Protein AF-A0A520A043-F1 (afdb_monomer)

pLDDT: mean 90.9, std 10.28, range [41.47, 97.94]

Sequence (137 aa):
MGVLSSCLTLLQPVHSFSVKAAGPAPNYADSVAWAALPSHRSAARQRPPGLPAPVPDTVADVFYVHPTTYFWRLGYWNAPLRLRRLQRYTARTSIRNQASLFYDVGRLYAPRYRQATLYTFFATQDPNSQPALDLAY

Solvent-accessible surface area (backbone atoms only — not comparable to full-atom values): 7984 Å² total; per-residue (Å²): 133,86,77,86,51,86,66,60,62,60,25,42,40,77,45,71,68,52,72,77,67,22,51,76,80,71,55,79,90,41,73,87,27,36,62,28,39,73,96,49,94,39,44,27,74,55,72,74,86,92,63,76,83,74,60,78,87,46,97,39,78,36,81,48,82,67,76,80,77,45,48,54,26,93,34,45,34,32,46,40,72,84,41,62,71,54,58,52,46,40,34,68,42,46,32,28,75,53,50,22,75,40,48,63,59,19,45,35,36,21,69,50,72,49,36,31,27,56,35,40,83,73,37,77,84,44,86,49,24,61,62,24,44,68,72,30,110

Radius of gyration: 17.1 Å; Cα contacts (8 Å, |Δi|>4): 230; chains: 1; bounding box: 47×23×48 Å

Foldseek 3Di:
DDCPPDCLLQQAAPDFADPVQQPDWDDPVDPLQWQDALVDDHLLCDDDPPDDDQDPDAPAADEDEFDAPARHRPGHQKDRLPPVVSSVRSRNPRNNPPVNVCSSVHRYTYGSFIHGGPSLVVPVVDPRSVVSVVSGD

Structure (mmCIF, N/CA/C/O backbone):
data_AF-A0A520A043-F1
#
_entry.id   AF-A0A520A043-F1
#
loop_
_atom_site.group_PDB
_atom_site.id
_atom_site.type_symbol
_atom_site.label_atom_id
_atom_site.label_alt_id
_atom_site.label_comp_id
_atom_site.label_asym_id
_atom_site.label_entity_id
_atom_site.label_seq_id
_atom_site.pdbx_PDB_ins_code
_atom_site.Cartn_x
_atom_site.Cartn_y
_atom_site.Cartn_z
_atom_site.occupancy
_atom_site.B_iso_or_equiv
_atom_site.auth_seq_id
_atom_site.auth_comp_id
_atom_site.auth_asym_id
_atom_site.auth_atom_id
_atom_site.pdbx_PDB_model_num
ATOM 1 N N . MET A 1 1 ? 31.111 10.238 -12.889 1.00 41.47 1 MET A N 1
ATOM 2 C CA . MET A 1 1 ? 29.871 10.206 -12.086 1.00 41.47 1 MET A CA 1
ATOM 3 C C . MET A 1 1 ? 29.931 8.992 -11.179 1.00 41.47 1 MET A C 1
ATOM 5 O O . MET A 1 1 ? 30.027 7.881 -11.682 1.00 41.47 1 MET A O 1
ATOM 9 N N . GLY A 1 2 ? 30.042 9.220 -9.869 1.00 45.09 2 GLY A N 1
ATOM 10 C CA . GLY A 1 2 ? 30.378 8.188 -8.887 1.00 45.09 2 GLY A CA 1
ATOM 11 C C . GLY A 1 2 ? 29.225 7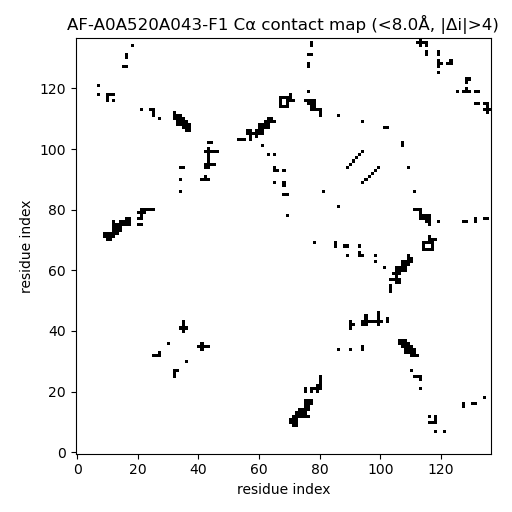.222 -8.652 1.00 45.09 2 GLY A C 1
ATOM 12 O O . GLY A 1 2 ? 28.141 7.627 -8.241 1.00 45.09 2 GLY A O 1
ATOM 13 N N . VAL A 1 3 ? 29.471 5.942 -8.911 1.00 51.81 3 VAL A N 1
ATOM 14 C CA . VAL A 1 3 ? 28.508 4.874 -8.670 1.00 51.81 3 VAL A CA 1
ATOM 15 C C . VAL A 1 3 ? 28.517 4.551 -7.175 1.00 51.81 3 VAL A C 1
ATOM 17 O O . VAL A 1 3 ? 29.341 3.773 -6.698 1.00 51.81 3 VAL A O 1
ATOM 20 N N . LEU A 1 4 ? 27.591 5.129 -6.411 1.00 50.19 4 LEU A N 1
ATOM 21 C CA . LEU A 1 4 ? 27.228 4.618 -5.084 1.00 50.19 4 LEU A CA 1
ATOM 22 C C . LEU A 1 4 ? 26.396 3.330 -5.279 1.00 50.19 4 LEU A C 1
ATOM 24 O O . LEU A 1 4 ? 25.196 3.296 -5.034 1.00 50.19 4 LEU A O 1
ATOM 28 N N . SER A 1 5 ? 27.023 2.284 -5.831 1.00 63.69 5 SER A N 1
ATOM 29 C CA . SER A 1 5 ? 26.325 1.141 -6.456 1.00 63.69 5 SER A CA 1
ATOM 30 C C . SER A 1 5 ? 26.021 -0.037 -5.533 1.00 63.69 5 SER A C 1
ATOM 32 O O . SER A 1 5 ? 25.211 -0.898 -5.873 1.00 63.69 5 SER A O 1
ATOM 34 N N . SER A 1 6 ? 26.709 -0.154 -4.398 1.00 68.44 6 SER A N 1
ATOM 35 C CA . SER A 1 6 ? 26.936 -1.500 -3.852 1.00 68.44 6 SER A CA 1
ATOM 36 C C . SER A 1 6 ? 25.670 -2.179 -3.303 1.00 68.44 6 SER A C 1
ATOM 38 O O . SER A 1 6 ? 25.477 -3.372 -3.515 1.00 68.44 6 SER A O 1
ATOM 40 N N . CYS A 1 7 ? 24.750 -1.426 -2.683 1.00 79.00 7 CYS A N 1
ATOM 41 C CA . CYS A 1 7 ? 23.535 -2.006 -2.087 1.00 79.00 7 CYS A CA 1
ATOM 42 C C . CYS A 1 7 ? 22.234 -1.680 -2.837 1.00 79.00 7 CYS A C 1
ATOM 44 O O . CYS A 1 7 ? 21.274 -2.439 -2.729 1.00 79.00 7 CYS A O 1
ATOM 46 N N . LEU A 1 8 ? 22.169 -0.588 -3.610 1.00 84.38 8 LEU A N 1
ATOM 47 C CA . LEU A 1 8 ? 20.940 -0.202 -4.325 1.00 84.38 8 LEU A CA 1
ATOM 48 C C . LEU A 1 8 ? 20.567 -1.209 -5.421 1.00 84.38 8 LEU A C 1
ATOM 50 O O . LEU A 1 8 ? 19.389 -1.476 -5.647 1.00 84.38 8 LEU A O 1
ATOM 54 N N . THR A 1 9 ? 21.565 -1.835 -6.043 1.00 84.56 9 THR A N 1
ATOM 55 C CA . THR A 1 9 ? 21.381 -2.906 -7.036 1.00 84.56 9 THR A CA 1
ATOM 56 C C . THR A 1 9 ? 20.710 -4.158 -6.456 1.00 84.56 9 THR A C 1
ATOM 58 O O . THR A 1 9 ? 20.113 -4.937 -7.199 1.00 84.56 9 THR A O 1
ATOM 61 N N . LEU A 1 10 ? 20.722 -4.342 -5.128 1.00 89.62 10 LEU A N 1
ATOM 62 C CA . LEU A 1 10 ? 19.973 -5.414 -4.463 1.00 89.62 10 LEU A CA 1
ATOM 63 C C . LEU A 1 10 ? 18.460 -5.179 -4.494 1.00 89.62 10 LEU A C 1
ATOM 65 O O . LEU A 1 10 ? 17.700 -6.124 -4.295 1.00 89.62 10 LEU A O 1
ATOM 69 N N . LEU A 1 11 ? 18.021 -3.942 -4.734 1.00 92.06 11 LEU A N 1
ATOM 70 C CA . LEU A 1 11 ? 16.609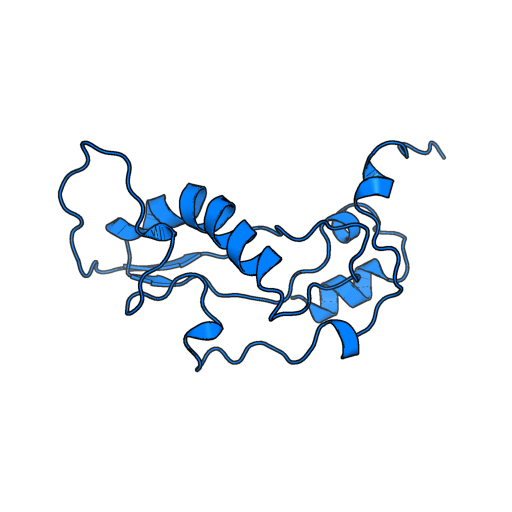 -3.578 -4.851 1.00 92.06 11 LEU A CA 1
ATOM 71 C C . LEU A 1 11 ? 16.143 -3.518 -6.311 1.00 92.06 11 LEU A C 1
ATOM 73 O O . LEU A 1 11 ? 14.935 -3.536 -6.560 1.00 92.06 11 LEU A O 1
ATOM 77 N N . GLN A 1 12 ? 17.081 -3.452 -7.262 1.00 94.31 12 GLN A N 1
ATOM 78 C CA . GLN A 1 12 ? 16.775 -3.354 -8.684 1.00 94.31 12 GLN A CA 1
ATOM 79 C C . GLN A 1 12 ? 16.029 -4.613 -9.158 1.00 94.31 12 GLN A C 1
ATOM 81 O O . GLN A 1 12 ? 16.560 -5.722 -9.032 1.00 94.31 12 GLN A O 1
ATOM 86 N N . PRO A 1 13 ? 14.809 -4.474 -9.700 1.00 94.81 13 PRO A N 1
ATOM 87 C CA . PRO A 1 13 ? 14.069 -5.601 -10.247 1.00 94.81 13 PRO A CA 1
ATOM 88 C C . PRO A 1 13 ? 14.783 -6.154 -11.488 1.00 94.81 13 PRO A C 1
ATOM 90 O O . PRO A 1 13 ? 15.273 -5.401 -12.325 1.00 94.81 13 PRO A O 1
ATOM 93 N N . VAL A 1 14 ? 14.835 -7.480 -11.620 1.00 94.06 14 VAL A N 1
ATOM 94 C CA . VAL A 1 14 ? 15.500 -8.158 -12.753 1.00 94.06 14 VAL A CA 1
ATOM 95 C C . VAL A 1 14 ? 14.669 -8.162 -14.038 1.00 94.06 14 VAL A C 1
ATOM 97 O O . VAL A 1 14 ? 15.189 -8.466 -15.108 1.00 94.06 14 VAL A O 1
ATOM 100 N N . HIS A 1 15 ? 13.376 -7.856 -13.942 1.00 94.19 15 HIS A N 1
ATOM 101 C CA . HIS A 1 15 ? 12.465 -7.792 -15.081 1.00 94.19 15 HIS A CA 1
ATOM 102 C C . HIS A 1 15 ? 12.241 -6.345 -15.525 1.00 94.19 15 HIS A C 1
ATOM 104 O O . HIS A 1 15 ? 12.227 -5.439 -14.694 1.00 94.19 15 HIS A O 1
ATOM 110 N N . SER A 1 16 ? 11.993 -6.129 -16.818 1.00 92.88 16 SER A N 1
ATOM 111 C CA . SER A 1 16 ? 11.547 -4.835 -17.355 1.00 92.88 16 SER A CA 1
ATOM 112 C C . SER A 1 16 ? 10.144 -4.463 -16.864 1.00 92.88 16 SER A C 1
ATOM 114 O O . SER A 1 16 ? 9.385 -5.316 -16.384 1.00 92.88 16 SER A O 1
ATOM 116 N N . PHE A 1 17 ? 9.784 -3.182 -16.975 1.00 96.69 17 PHE A N 1
ATOM 117 C CA . PHE A 1 17 ? 8.438 -2.714 -16.652 1.00 96.69 17 PHE A CA 1
ATOM 118 C C . PHE A 1 17 ? 7.369 -3.459 -17.471 1.00 96.69 17 PHE A C 1
ATOM 120 O O . PHE A 1 17 ? 7.548 -3.745 -18.655 1.00 96.69 17 PHE A O 1
ATOM 127 N N . SER A 1 18 ? 6.249 -3.801 -16.827 1.00 95.88 18 SER A N 1
ATOM 128 C CA . SER A 1 18 ? 5.144 -4.519 -17.465 1.00 95.88 18 SER A CA 1
ATOM 129 C C . SER A 1 18 ? 3.823 -4.265 -16.746 1.00 95.88 18 SER A C 1
ATOM 131 O O . SER A 1 18 ? 3.605 -4.733 -15.626 1.00 95.88 18 SER A O 1
ATOM 133 N N . VAL A 1 19 ? 2.896 -3.595 -17.436 1.00 95.50 19 VAL A N 1
ATOM 134 C CA . VAL A 1 19 ? 1.523 -3.369 -16.951 1.00 95.50 19 VAL A CA 1
ATOM 135 C C . VAL A 1 19 ? 0.807 -4.697 -16.694 1.00 95.50 19 VAL A C 1
ATOM 137 O O . VAL A 1 19 ? 0.140 -4.872 -15.674 1.00 95.50 19 VAL A O 1
ATOM 140 N N . LYS A 1 20 ? 0.996 -5.678 -17.588 1.00 94.56 20 LYS A N 1
ATOM 141 C CA . LYS A 1 20 ? 0.389 -7.010 -17.470 1.00 94.56 20 LYS A CA 1
ATOM 142 C C . LYS A 1 20 ? 0.841 -7.734 -16.197 1.00 94.56 20 LYS A C 1
ATOM 144 O O . LYS A 1 20 ? 0.024 -8.393 -15.560 1.00 94.56 20 LYS A O 1
ATOM 149 N N . ALA A 1 21 ? 2.115 -7.605 -15.817 1.00 92.62 21 ALA A N 1
ATOM 150 C CA . ALA A 1 21 ? 2.660 -8.258 -14.626 1.00 92.62 21 ALA A CA 1
ATOM 151 C C . ALA A 1 21 ? 2.122 -7.664 -13.310 1.00 92.62 21 ALA A C 1
ATOM 153 O O . ALA A 1 21 ? 1.950 -8.395 -12.333 1.00 92.62 21 ALA A O 1
ATOM 154 N N . ALA A 1 22 ? 1.812 -6.362 -13.285 1.00 92.31 22 ALA A N 1
ATOM 155 C CA . ALA A 1 22 ? 1.211 -5.698 -12.124 1.00 92.31 22 ALA A CA 1
ATOM 156 C C . ALA A 1 22 ? -0.220 -6.196 -11.834 1.00 92.31 22 ALA A C 1
ATOM 158 O O . ALA A 1 22 ? -0.664 -6.224 -10.680 1.00 92.31 22 ALA A O 1
ATOM 159 N N . GLY A 1 23 ? -0.928 -6.630 -12.880 1.00 91.12 23 GLY A N 1
ATOM 160 C CA . GLY A 1 23 ? -2.307 -7.093 -12.804 1.00 91.12 23 GLY A CA 1
ATOM 161 C C . GLY A 1 23 ? -3.339 -5.954 -12.762 1.00 91.12 23 GLY A C 1
ATOM 162 O O . GLY A 1 23 ? -3.004 -4.769 -12.905 1.00 91.12 23 GLY A O 1
ATOM 163 N N . PRO A 1 24 ? -4.628 -6.301 -12.592 1.00 90.75 24 PRO A N 1
ATOM 164 C CA . PRO A 1 24 ? -5.705 -5.318 -12.580 1.00 90.75 24 PRO A CA 1
ATOM 165 C C . PRO A 1 24 ? -5.575 -4.355 -11.394 1.00 90.75 24 PRO A C 1
ATOM 167 O O . PRO A 1 24 ? -4.904 -4.644 -10.399 1.00 90.75 24 PRO A O 1
ATOM 170 N N . ALA A 1 25 ? -6.221 -3.196 -11.510 1.00 91.00 25 ALA A N 1
ATOM 171 C CA . ALA A 1 25 ? -6.326 -2.261 -10.399 1.00 91.00 25 ALA A CA 1
ATOM 172 C C . ALA A 1 25 ? -7.130 -2.896 -9.243 1.00 91.00 25 ALA A C 1
ATOM 174 O O . ALA A 1 25 ? -7.978 -3.761 -9.491 1.00 91.00 25 ALA A O 1
ATOM 175 N N . PRO A 1 26 ? -6.875 -2.505 -7.983 1.00 93.31 26 PRO A N 1
ATOM 176 C CA . PRO A 1 26 ? -7.697 -2.942 -6.861 1.00 93.31 26 PRO A CA 1
ATOM 177 C C . PRO A 1 26 ? -9.147 -2.479 -7.027 1.00 93.31 26 PRO A C 1
ATOM 179 O O . PRO A 1 26 ? -9.395 -1.319 -7.342 1.00 93.31 26 PRO A O 1
ATOM 182 N N . ASN A 1 27 ? -10.099 -3.374 -6.764 1.00 95.31 27 ASN A N 1
ATOM 183 C CA . ASN A 1 27 ? -11.503 -3.014 -6.606 1.00 95.31 27 ASN A CA 1
ATOM 184 C C . ASN A 1 27 ? -11.788 -2.755 -5.121 1.00 95.31 27 ASN A C 1
ATOM 186 O O . ASN A 1 27 ? -11.858 -3.697 -4.333 1.00 95.31 27 ASN A O 1
ATOM 190 N N . TYR A 1 28 ? -11.944 -1.491 -4.730 1.00 95.06 28 TYR A N 1
ATOM 191 C CA . TYR A 1 28 ? -12.140 -1.116 -3.325 1.00 95.06 28 TYR A CA 1
ATOM 192 C C . TYR A 1 28 ? -13.543 -1.411 -2.778 1.00 95.06 28 TYR A C 1
ATOM 194 O O . TYR A 1 28 ? -13.737 -1.315 -1.567 1.00 95.06 28 TYR A O 1
ATOM 202 N N . ALA A 1 29 ? -14.485 -1.840 -3.625 1.00 96.06 29 ALA A N 1
ATOM 203 C CA . ALA A 1 29 ? -15.730 -2.445 -3.155 1.00 96.06 29 ALA A CA 1
ATOM 204 C C . ALA A 1 29 ? -15.486 -3.813 -2.484 1.00 96.06 29 ALA A C 1
ATOM 206 O O . ALA A 1 29 ? -16.258 -4.225 -1.620 1.00 96.06 29 ALA A O 1
ATOM 207 N N . ASP A 1 30 ? -14.390 -4.498 -2.830 1.00 94.94 30 ASP A N 1
ATOM 208 C CA . ASP A 1 30 ? -14.051 -5.800 -2.264 1.00 94.94 30 ASP A CA 1
ATOM 209 C C . ASP A 1 30 ? -13.207 -5.645 -0.992 1.00 94.94 30 ASP A C 1
ATOM 211 O O . ASP A 1 30 ? -12.138 -5.028 -1.000 1.00 94.94 30 ASP A O 1
ATOM 215 N N . SER A 1 31 ? -13.598 -6.301 0.105 1.00 94.81 31 SER A N 1
ATOM 216 C CA . SER A 1 31 ? -12.852 -6.235 1.375 1.00 94.81 31 SER A CA 1
ATOM 217 C C . SER A 1 31 ? -11.405 -6.739 1.262 1.00 94.81 31 SER A C 1
ATOM 219 O O . SER A 1 31 ? -10.519 -6.302 2.000 1.00 94.81 31 SER A O 1
ATOM 221 N N . VAL A 1 32 ? -11.114 -7.608 0.286 1.00 93.44 32 VAL A N 1
ATOM 222 C CA . VAL A 1 32 ? -9.753 -8.094 0.003 1.00 93.44 32 VAL A CA 1
ATOM 223 C C . VAL A 1 32 ? -8.814 -7.005 -0.524 1.00 93.44 32 VAL A C 1
ATOM 225 O O . VAL A 1 32 ? -7.595 -7.171 -0.435 1.00 93.44 32 VAL A O 1
ATOM 228 N N . ALA A 1 33 ? -9.336 -5.884 -1.027 1.00 95.56 33 ALA A N 1
ATOM 229 C CA . ALA A 1 33 ? -8.537 -4.725 -1.415 1.00 95.56 33 ALA A CA 1
ATOM 230 C C . ALA A 1 33 ? -8.089 -3.880 -0.211 1.00 95.56 33 ALA A C 1
ATOM 232 O O . ALA A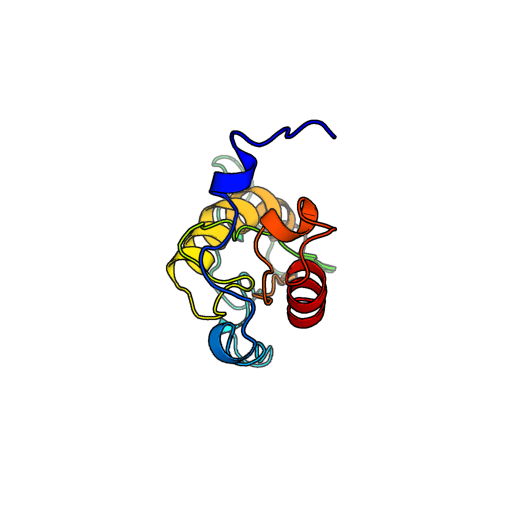 1 33 ? -7.370 -2.906 -0.395 1.00 95.56 33 ALA A O 1
ATOM 233 N N . TRP A 1 34 ? -8.440 -4.263 1.021 1.00 96.88 34 TRP A N 1
ATOM 234 C CA . TRP A 1 34 ? -8.127 -3.506 2.232 1.00 96.88 34 TRP A CA 1
ATOM 235 C C . TRP A 1 34 ? -7.199 -4.282 3.172 1.00 96.88 34 TRP A C 1
ATOM 237 O O . TRP A 1 34 ? -7.451 -5.427 3.553 1.00 96.88 34 TRP A O 1
ATOM 247 N N . ALA A 1 35 ? -6.087 -3.660 3.552 1.00 96.81 35 ALA A N 1
ATOM 248 C CA . ALA A 1 35 ? -5.173 -4.152 4.576 1.00 96.81 35 ALA A CA 1
ATOM 249 C C . ALA A 1 35 ? -5.735 -3.948 5.995 1.00 96.81 35 ALA A C 1
ATOM 251 O O . ALA A 1 35 ? -5.475 -4.770 6.878 1.00 96.81 35 ALA A O 1
ATOM 252 N N . ALA A 1 36 ? -6.534 -2.897 6.185 1.00 96.44 36 ALA A N 1
ATOM 253 C CA . ALA A 1 36 ? -7.401 -2.695 7.337 1.00 96.44 36 ALA A CA 1
ATOM 254 C C . ALA A 1 36 ? -8.743 -2.121 6.867 1.00 96.44 36 ALA A C 1
ATOM 256 O O . ALA A 1 36 ? -8.774 -1.233 6.018 1.00 96.44 36 ALA A O 1
ATOM 257 N N . LEU A 1 37 ? -9.829 -2.659 7.413 1.00 94.81 37 LEU A N 1
ATOM 258 C CA . LEU A 1 37 ? -11.192 -2.184 7.211 1.00 94.81 37 LEU A CA 1
ATOM 259 C C . LEU A 1 37 ? -11.918 -2.334 8.558 1.00 94.81 37 LEU A C 1
ATOM 261 O O . LEU A 1 37 ? -11.732 -3.383 9.187 1.00 94.81 37 LEU A O 1
ATOM 265 N N . PRO A 1 38 ? -12.731 -1.364 9.022 1.00 90.94 38 PRO A N 1
ATOM 266 C CA . PRO A 1 38 ? -13.300 -1.402 10.376 1.00 90.94 38 PRO A CA 1
ATOM 267 C C . PRO A 1 38 ? -14.094 -2.681 10.671 1.00 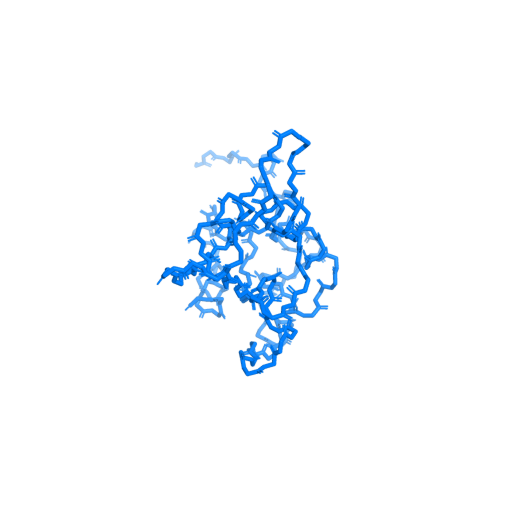90.94 38 PRO A C 1
ATOM 269 O O . PRO A 1 38 ? -13.939 -3.297 11.726 1.00 90.94 38 PRO A O 1
ATOM 272 N N . SER A 1 39 ? -14.858 -3.161 9.688 1.00 89.19 39 SER A N 1
ATOM 273 C CA . SER A 1 39 ? -15.666 -4.382 9.779 1.00 89.19 39 SER A CA 1
ATOM 274 C C . SER A 1 39 ? -14.859 -5.690 9.758 1.00 89.19 39 SER A C 1
ATOM 276 O O . SER A 1 39 ? -15.437 -6.760 9.915 1.00 89.19 39 SER A O 1
ATOM 278 N N . HIS A 1 40 ? -13.531 -5.645 9.576 1.00 91.31 40 HIS A N 1
ATOM 279 C CA . HIS A 1 40 ? -12.690 -6.831 9.383 1.00 91.31 40 HIS A CA 1
ATOM 280 C C . HIS A 1 40 ? -11.500 -6.883 10.346 1.00 91.31 40 HIS A C 1
ATOM 282 O O . HIS A 1 40 ? -10.911 -5.871 10.737 1.00 91.31 40 HIS A O 1
ATOM 288 N N . ARG A 1 41 ? -11.087 -8.103 10.710 1.00 91.69 41 ARG A N 1
ATOM 289 C CA . ARG A 1 41 ? -9.874 -8.313 11.507 1.00 91.69 41 ARG A CA 1
ATOM 290 C C . ARG A 1 41 ? -8.634 -7.964 10.681 1.00 91.69 41 ARG A C 1
ATOM 292 O O . ARG A 1 41 ? -8.456 -8.468 9.576 1.00 91.69 41 ARG A O 1
ATOM 299 N N . SER A 1 42 ? -7.752 -7.147 11.245 1.00 94.81 42 SER A N 1
ATOM 300 C CA . SER A 1 42 ? -6.507 -6.708 10.608 1.00 94.81 42 SER A CA 1
ATOM 301 C C . SER A 1 42 ? -5.331 -6.768 11.584 1.00 94.81 42 SER A C 1
ATOM 303 O O . SER A 1 42 ? -5.510 -6.931 12.793 1.00 94.81 42 SER A O 1
ATOM 305 N N . ALA A 1 43 ? -4.111 -6.625 11.063 1.00 96.06 43 ALA A N 1
ATOM 306 C CA . ALA A 1 43 ? -2.909 -6.556 11.893 1.00 96.06 43 ALA A CA 1
ATOM 307 C C . ALA A 1 43 ? -2.828 -5.265 12.731 1.00 96.06 43 ALA A C 1
ATOM 309 O O . ALA A 1 43 ? -2.116 -5.241 13.729 1.00 96.06 43 ALA A O 1
ATOM 310 N N . ALA A 1 44 ? -3.591 -4.226 12.369 1.00 94.31 44 ALA A N 1
ATOM 311 C CA . ALA A 1 44 ? -3.660 -2.974 13.119 1.00 94.31 44 ALA 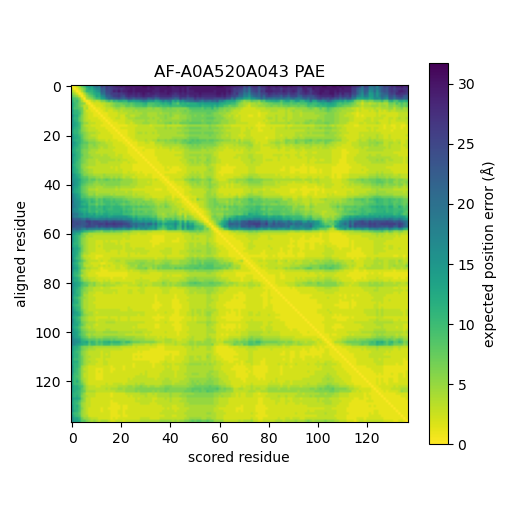A CA 1
ATOM 312 C C . ALA A 1 44 ? -4.380 -3.135 14.468 1.00 94.31 44 ALA A C 1
ATOM 314 O O . ALA A 1 44 ? -4.197 -2.316 15.354 1.00 94.31 44 ALA A O 1
ATOM 315 N N . ARG A 1 45 ? -5.145 -4.221 14.664 1.00 91.62 45 ARG A N 1
ATOM 316 C CA . ARG A 1 45 ? -5.791 -4.527 15.954 1.00 91.62 45 ARG A CA 1
ATOM 317 C C . ARG A 1 45 ? -4.814 -5.023 17.022 1.00 91.62 45 ARG A C 1
ATOM 319 O O . ARG A 1 45 ? -5.229 -5.316 18.140 1.00 91.62 45 ARG A O 1
ATOM 326 N N . GLN A 1 46 ? -3.550 -5.252 16.662 1.00 90.31 46 GLN A N 1
ATOM 327 C CA . GLN A 1 46 ? -2.565 -5.789 17.587 1.00 90.31 46 GLN A CA 1
ATOM 328 C C . GLN A 1 46 ? -2.074 -4.679 18.513 1.00 90.31 46 GLN A C 1
ATOM 330 O O . GLN A 1 46 ? -1.605 -3.644 18.052 1.00 90.31 46 GLN A O 1
ATOM 335 N N . ARG A 1 47 ? -2.188 -4.919 19.819 1.00 86.69 47 ARG A N 1
ATOM 336 C CA . ARG A 1 47 ? -1.935 -3.927 20.864 1.00 86.69 47 ARG A CA 1
ATOM 337 C C . ARG A 1 47 ? -0.863 -4.440 21.824 1.00 86.69 47 ARG A C 1
ATOM 339 O O . ARG A 1 47 ? -0.839 -5.646 22.096 1.00 86.69 47 ARG A O 1
ATOM 346 N N . PRO A 1 48 ? 0.013 -3.563 22.336 1.00 84.31 48 PRO A N 1
ATOM 347 C CA . PRO A 1 48 ? 0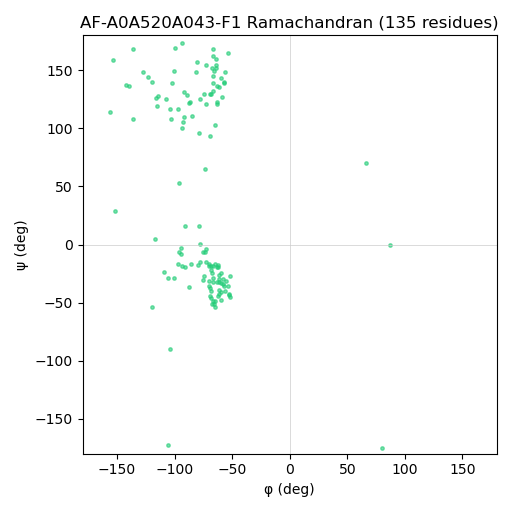.832 -3.878 23.495 1.00 84.31 48 PRO A CA 1
ATOM 348 C C . PRO A 1 48 ? -0.041 -4.282 24.696 1.00 84.31 48 PRO A C 1
ATOM 350 O O . PRO A 1 48 ? -1.165 -3.786 24.834 1.00 84.31 48 PRO A O 1
ATOM 353 N N . PRO A 1 49 ? 0.449 -5.172 25.573 1.00 87.75 49 PRO A N 1
ATOM 354 C CA . PRO A 1 49 ? -0.230 -5.464 26.830 1.00 87.75 49 PRO A CA 1
ATOM 355 C C . PRO A 1 49 ? -0.269 -4.220 27.734 1.00 87.75 49 PRO A C 1
ATOM 357 O O . PRO A 1 49 ? 0.587 -3.345 27.634 1.00 87.75 49 PRO A O 1
ATOM 360 N N . GLY A 1 50 ? -1.256 -4.157 28.633 1.00 88.69 50 GLY A N 1
ATOM 361 C CA . GLY A 1 50 ? -1.384 -3.079 29.626 1.00 88.69 50 GLY A CA 1
ATOM 362 C C . GLY A 1 50 ? -2.152 -1.837 29.162 1.00 88.69 50 GLY A C 1
ATOM 363 O O . GLY A 1 50 ? -2.327 -0.914 29.951 1.00 88.69 50 GLY A O 1
ATOM 364 N N . LEU A 1 51 ? -2.644 -1.805 27.919 1.00 85.06 51 LEU A N 1
ATOM 365 C CA . LEU A 1 51 ? -3.518 -0.728 27.447 1.00 85.06 51 LEU A CA 1
ATOM 366 C C . LEU A 1 51 ? -4.981 -0.947 27.886 1.00 85.06 51 LEU A C 1
ATOM 368 O O . LEU A 1 51 ? -5.421 -2.101 27.944 1.00 85.06 51 LEU A O 1
ATOM 372 N N . PRO A 1 52 ? -5.759 0.132 28.125 1.00 85.50 52 PRO A N 1
ATOM 373 C CA . PRO A 1 52 ? -7.198 0.051 28.394 1.00 85.50 52 PRO A CA 1
ATOM 374 C C . PRO A 1 52 ? -7.956 -0.720 27.312 1.00 85.50 52 PRO A C 1
ATOM 376 O O . PRO A 1 52 ? -7.441 -0.923 26.213 1.00 85.50 52 PRO A O 1
ATOM 379 N N . ALA A 1 53 ? -9.194 -1.138 27.572 1.00 82.75 53 ALA A N 1
ATOM 380 C CA . ALA A 1 53 ? -10.021 -1.723 26.518 1.00 82.75 53 ALA A CA 1
ATOM 381 C C . ALA A 1 53 ? -10.174 -0.730 25.344 1.00 82.75 53 ALA A C 1
ATOM 383 O O . ALA A 1 53 ? -10.305 0.472 25.585 1.00 82.75 53 ALA A O 1
ATOM 384 N N . PRO A 1 54 ? -10.117 -1.202 24.085 1.00 77.44 54 PRO A N 1
ATOM 385 C CA . PRO A 1 54 ? -10.348 -0.335 22.940 1.00 77.44 54 PRO A CA 1
ATOM 386 C C . PRO A 1 54 ? -11.786 0.180 23.004 1.00 77.44 54 PRO A C 1
ATOM 388 O O . PRO A 1 54 ? -12.700 -0.595 23.290 1.00 77.44 54 PRO A O 1
ATOM 391 N N . VAL A 1 55 ? -11.985 1.469 22.738 1.00 73.81 55 VAL A N 1
ATOM 392 C CA . VAL A 1 55 ? -13.327 2.041 22.616 1.00 73.81 55 VAL A CA 1
ATOM 393 C C . VAL A 1 55 ? -13.777 1.796 21.178 1.00 73.81 55 VAL A C 1
ATOM 395 O O . VAL A 1 55 ? -13.178 2.356 20.259 1.00 73.81 55 VAL A O 1
ATOM 398 N N . PRO A 1 56 ? -14.767 0.920 20.939 1.00 63.00 56 PRO A N 1
ATOM 399 C CA . PRO A 1 56 ? -15.295 0.745 19.602 1.00 63.00 56 PRO A CA 1
ATOM 400 C C . PRO A 1 56 ? -15.999 2.033 19.171 1.00 63.00 56 PRO A C 1
ATOM 402 O O . PRO A 1 56 ? -16.676 2.665 19.975 1.00 63.00 56 PRO A O 1
ATOM 405 N N . ASP A 1 57 ? -15.897 2.347 17.884 1.00 64.31 57 ASP A N 1
ATOM 406 C CA . ASP A 1 57 ? -16.738 3.344 17.220 1.00 64.31 57 ASP A CA 1
ATOM 407 C C . ASP A 1 57 ? -16.529 4.795 17.688 1.00 64.31 57 ASP A C 1
ATOM 409 O O . ASP A 1 57 ? -17.353 5.438 18.333 1.00 64.31 57 ASP A O 1
ATOM 413 N N . THR A 1 58 ? -15.367 5.319 17.323 1.00 67.12 58 THR A N 1
ATOM 414 C CA . THR A 1 58 ? -14.959 6.713 17.507 1.00 67.12 58 THR A CA 1
ATOM 415 C C . THR A 1 58 ? -15.544 7.630 16.427 1.00 67.12 58 THR A C 1
ATOM 417 O O . THR A 1 58 ? -15.791 7.196 15.304 1.00 67.12 58 THR A O 1
ATOM 420 N N . VAL A 1 59 ? -15.652 8.930 16.720 1.00 78.69 59 VAL A N 1
ATOM 421 C CA . VAL A 1 59 ? -16.222 9.961 15.823 1.00 78.69 59 VAL A CA 1
ATOM 422 C C . VAL A 1 59 ? -15.401 10.187 14.535 1.00 78.69 59 VAL A C 1
ATOM 424 O O . VAL A 1 59 ? -15.911 10.763 13.579 1.00 78.69 59 VAL A O 1
ATOM 427 N N . ALA A 1 60 ? -14.141 9.737 14.479 1.00 88.94 60 ALA A N 1
ATOM 428 C CA . ALA A 1 60 ? -13.249 9.959 13.341 1.00 88.94 60 ALA A CA 1
ATOM 429 C C . ALA A 1 60 ? -13.108 8.729 12.426 1.00 88.94 60 ALA A C 1
ATOM 431 O O . ALA A 1 60 ? -12.909 7.606 12.894 1.00 88.94 60 ALA A O 1
ATOM 432 N N . ASP A 1 61 ? -13.104 8.963 11.114 1.00 93.25 61 ASP A N 1
ATOM 433 C CA . ASP A 1 61 ? -12.604 8.013 10.119 1.00 93.25 61 ASP A CA 1
ATOM 434 C C . ASP A 1 61 ? -11.117 8.298 9.846 1.00 93.25 61 ASP A C 1
ATOM 436 O O . ASP A 1 61 ? -10.725 9.440 9.601 1.00 93.25 61 ASP A O 1
ATOM 440 N N . VAL A 1 62 ? -10.273 7.262 9.879 1.00 94.19 62 VAL A N 1
ATOM 441 C CA . VAL A 1 62 ? -8.827 7.376 9.636 1.00 94.19 62 VAL A CA 1
ATOM 442 C C . VAL A 1 62 ? -8.454 6.607 8.381 1.00 94.19 62 VAL A C 1
ATOM 444 O O . VAL A 1 62 ? -8.586 5.385 8.325 1.00 94.19 62 VAL A O 1
ATOM 447 N N . PHE A 1 63 ? -7.914 7.316 7.394 1.00 96.56 63 PHE A N 1
ATOM 448 C CA . PHE A 1 63 ? -7.376 6.722 6.177 1.00 96.56 63 PHE A CA 1
ATOM 449 C C . PHE A 1 63 ? -5.844 6.687 6.233 1.00 96.56 63 PHE A C 1
ATOM 451 O O . PHE A 1 63 ? -5.181 7.717 6.141 1.00 96.56 63 PHE A O 1
ATOM 458 N N . TYR A 1 64 ? -5.271 5.495 6.401 1.00 97.31 64 TYR A N 1
ATOM 459 C CA . TYR A 1 64 ? -3.828 5.290 6.513 1.00 97.31 64 TYR A CA 1
ATOM 460 C C . TYR A 1 64 ? -3.246 4.717 5.216 1.00 97.31 64 TYR A C 1
ATOM 462 O O . TYR A 1 64 ? -3.531 3.579 4.832 1.00 97.31 64 TYR A O 1
ATOM 470 N N . VAL A 1 65 ? -2.365 5.484 4.572 1.00 97.12 65 VAL A N 1
ATOM 471 C CA . VAL A 1 65 ? -1.577 5.029 3.420 1.00 97.12 65 VAL A CA 1
ATOM 472 C C . VAL A 1 65 ? -0.255 4.464 3.935 1.00 97.12 65 VAL A C 1
ATOM 474 O O . VAL A 1 65 ? 0.602 5.195 4.425 1.00 97.12 65 VAL A O 1
ATOM 477 N N . HIS A 1 66 ? -0.085 3.144 3.850 1.00 96.94 66 HIS A N 1
ATOM 478 C CA . HIS A 1 66 ? 1.166 2.503 4.261 1.00 96.94 66 HIS A CA 1
ATOM 479 C C . HIS A 1 66 ? 2.321 2.899 3.323 1.00 96.94 66 HIS A C 1
ATOM 481 O O . HIS A 1 66 ? 2.063 3.127 2.145 1.00 96.94 66 HIS A O 1
ATOM 487 N N . PRO A 1 67 ? 3.591 2.925 3.769 1.00 96.69 67 PRO A N 1
ATOM 488 C CA . PRO A 1 67 ? 4.730 3.138 2.875 1.00 96.69 67 PRO A CA 1
ATOM 489 C C . PRO A 1 67 ? 4.917 1.974 1.891 1.00 96.69 67 PRO A C 1
ATOM 491 O O . PRO A 1 67 ? 4.353 0.884 2.064 1.00 96.69 67 PRO A O 1
ATOM 494 N N . THR A 1 68 ? 5.765 2.181 0.884 1.00 95.69 68 THR A N 1
ATOM 495 C CA . THR A 1 68 ? 6.216 1.108 -0.006 1.00 95.69 68 THR A CA 1
ATOM 496 C C . THR A 1 68 ? 6.993 0.066 0.791 1.00 95.69 68 THR A C 1
ATOM 498 O O . THR A 1 68 ? 7.995 0.344 1.442 1.00 95.69 68 THR A O 1
ATOM 501 N N . THR A 1 69 ? 6.514 -1.168 0.728 1.00 96.62 69 THR A N 1
ATOM 502 C CA . THR A 1 69 ? 7.095 -2.350 1.380 1.00 96.62 69 THR A CA 1
ATOM 503 C C . THR A 1 69 ? 7.550 -3.396 0.363 1.00 96.62 69 THR A C 1
ATOM 505 O O . THR A 1 69 ? 7.984 -4.486 0.734 1.00 96.62 69 THR A O 1
ATOM 508 N N . TYR A 1 70 ? 7.452 -3.066 -0.926 1.00 97.12 70 TYR A N 1
ATOM 509 C CA . TYR A 1 70 ? 7.896 -3.888 -2.036 1.00 97.12 70 TYR A CA 1
ATOM 510 C C . TYR A 1 70 ? 9.288 -3.456 -2.499 1.00 97.12 70 TYR A C 1
ATOM 512 O O . TYR A 1 70 ? 9.480 -2.331 -2.945 1.00 97.12 70 TYR A O 1
ATOM 520 N N . PHE A 1 71 ? 10.266 -4.349 -2.372 1.00 95.00 71 PHE A N 1
ATOM 521 C CA . PHE A 1 71 ? 11.675 -4.058 -2.663 1.00 95.00 71 PHE A CA 1
ATOM 522 C C . PHE A 1 71 ? 12.440 -5.318 -3.108 1.00 95.00 71 PHE A C 1
ATOM 524 O O . PHE A 1 71 ? 13.627 -5.482 -2.838 1.00 95.00 71 PHE A O 1
ATOM 531 N N . TRP A 1 72 ? 11.746 -6.279 -3.731 1.00 93.44 72 TRP A N 1
ATOM 532 C CA . TRP A 1 72 ? 12.344 -7.565 -4.097 1.00 93.44 72 TRP A CA 1
ATOM 533 C C . TRP A 1 72 ? 13.011 -7.536 -5.467 1.00 93.44 72 TRP A C 1
ATOM 535 O O . TRP A 1 72 ? 12.342 -7.382 -6.484 1.00 93.44 72 TRP A O 1
ATOM 545 N N . ARG A 1 73 ? 14.312 -7.843 -5.477 1.00 91.56 73 ARG A N 1
ATOM 546 C CA . ARG A 1 73 ? 15.145 -7.980 -6.679 1.00 91.56 73 ARG A CA 1
ATOM 547 C C . ARG A 1 73 ? 14.568 -8.918 -7.738 1.00 91.56 73 ARG A C 1
ATOM 549 O O . ARG A 1 73 ? 14.552 -8.603 -8.917 1.00 91.56 73 ARG A O 1
ATOM 556 N N . LEU A 1 74 ? 14.074 -10.084 -7.320 1.00 91.94 74 LEU A N 1
ATOM 557 C CA . LEU A 1 74 ? 13.519 -11.099 -8.230 1.00 91.94 74 LEU A CA 1
ATOM 558 C C . LEU A 1 74 ? 12.082 -10.778 -8.685 1.00 91.94 74 LEU A C 1
ATOM 560 O O . LEU A 1 74 ? 11.358 -11.667 -9.120 1.00 91.94 74 LEU A O 1
ATOM 564 N N . GLY A 1 75 ? 11.633 -9.538 -8.496 1.00 92.25 75 GLY A N 1
ATOM 565 C CA . GLY A 1 75 ? 10.305 -9.075 -8.861 1.00 92.25 75 GLY A CA 1
ATOM 566 C C . GLY A 1 75 ? 10.291 -8.187 -10.106 1.00 92.25 75 GLY A C 1
ATOM 567 O O . GLY A 1 75 ? 11.291 -8.014 -10.800 1.00 92.25 75 GLY A O 1
ATOM 568 N N . TYR A 1 76 ? 9.117 -7.620 -10.370 1.00 95.75 76 TYR A N 1
ATOM 569 C CA . TYR A 1 76 ? 8.869 -6.612 -11.401 1.00 95.75 76 TYR A CA 1
ATOM 570 C C . TYR A 1 76 ? 8.981 -5.195 -10.836 1.00 95.75 76 TYR A C 1
ATOM 572 O O . TYR A 1 76 ? 9.045 -5.002 -9.622 1.00 95.75 76 TYR A O 1
ATOM 580 N N . TRP A 1 77 ? 8.913 -4.197 -11.711 1.00 97.19 77 TRP A N 1
ATOM 581 C CA . TRP A 1 77 ? 8.856 -2.784 -11.329 1.00 97.19 77 TRP A CA 1
ATOM 582 C C . TRP A 1 77 ? 7.626 -2.414 -10.497 1.00 97.19 77 TRP A C 1
ATOM 584 O O . TRP A 1 77 ? 7.720 -1.558 -9.623 1.00 97.19 77 TRP A O 1
ATOM 594 N N . ASN A 1 78 ? 6.508 -3.118 -10.684 1.00 97.69 78 ASN A N 1
ATOM 595 C CA . ASN A 1 78 ? 5.318 -3.002 -9.850 1.00 97.69 78 ASN A CA 1
ATOM 596 C C . ASN A 1 78 ? 4.995 -4.342 -9.197 1.00 97.69 78 ASN A C 1
ATOM 598 O O . ASN A 1 78 ? 5.075 -5.398 -9.827 1.00 97.69 78 ASN A O 1
ATOM 602 N N . ALA A 1 79 ? 4.592 -4.302 -7.932 1.00 96.00 79 ALA A N 1
ATOM 603 C CA . ALA A 1 79 ? 4.147 -5.486 -7.225 1.00 96.00 79 ALA A CA 1
ATOM 604 C C . ALA A 1 79 ? 2.840 -6.027 -7.829 1.00 96.00 79 ALA A C 1
ATOM 606 O O . ALA A 1 79 ? 1.872 -5.270 -7.944 1.00 96.00 79 ALA A O 1
ATOM 607 N N . PRO A 1 80 ? 2.742 -7.340 -8.106 1.00 92.94 80 PRO A N 1
ATOM 608 C CA . PRO A 1 80 ? 1.459 -7.967 -8.382 1.00 92.94 80 PRO A CA 1
ATOM 609 C C . PRO A 1 80 ? 0.517 -7.786 -7.189 1.00 92.94 80 PRO A C 1
ATOM 611 O O . PRO A 1 80 ? 0.851 -8.160 -6.060 1.00 92.94 80 PRO A O 1
ATOM 614 N N . LEU A 1 81 ? -0.689 -7.266 -7.425 1.00 85.69 81 LEU A N 1
ATOM 615 C CA . LEU A 1 81 ? -1.617 -6.903 -6.345 1.00 85.69 81 LEU A CA 1
ATOM 616 C C . LEU A 1 81 ? -1.952 -8.076 -5.399 1.00 85.69 81 LEU A C 1
ATOM 618 O O . LEU A 1 81 ? -2.093 -7.910 -4.184 1.00 85.69 81 LEU A O 1
ATOM 622 N N . ARG A 1 82 ? -2.054 -9.292 -5.952 1.00 88.06 82 ARG A N 1
ATOM 623 C CA . ARG A 1 82 ? -2.385 -10.526 -5.216 1.00 88.06 82 ARG A CA 1
ATOM 624 C C . ARG A 1 82 ? -1.159 -11.283 -4.687 1.00 88.06 82 ARG A C 1
ATOM 626 O O . ARG A 1 82 ? -1.270 -12.443 -4.288 1.00 88.06 82 ARG A O 1
ATOM 633 N N . LEU A 1 83 ? 0.014 -10.646 -4.641 1.00 93.12 83 LEU A N 1
ATOM 634 C CA . LEU A 1 83 ? 1.234 -11.253 -4.112 1.00 93.12 83 LEU A CA 1
ATOM 635 C C . LEU A 1 83 ? 1.139 -11.445 -2.587 1.00 93.12 83 LEU A C 1
ATOM 637 O O . LEU A 1 83 ? 1.487 -10.566 -1.798 1.00 93.12 83 LEU A O 1
ATOM 641 N N . ARG A 1 84 ? 0.694 -12.633 -2.154 1.00 94.56 84 ARG A N 1
ATOM 642 C CA . ARG A 1 84 ? 0.418 -12.959 -0.736 1.00 94.56 84 ARG A CA 1
ATOM 643 C C . ARG A 1 84 ? 1.597 -12.690 0.200 1.00 94.56 84 ARG A C 1
ATOM 645 O O . ARG A 1 84 ? 1.391 -12.288 1.346 1.00 94.56 84 ARG A O 1
ATOM 652 N N . ARG A 1 85 ? 2.832 -12.913 -0.267 1.00 96.31 85 ARG A N 1
ATOM 653 C CA . ARG A 1 85 ? 4.044 -12.624 0.515 1.00 96.31 85 ARG A CA 1
ATOM 654 C C . ARG A 1 85 ? 4.137 -11.134 0.848 1.00 96.31 85 ARG A C 1
ATOM 656 O O . ARG A 1 85 ? 4.448 -10.814 1.992 1.00 96.31 85 ARG A O 1
ATOM 663 N N . LEU A 1 86 ? 3.838 -10.251 -0.112 1.00 96.25 86 LEU A N 1
ATOM 664 C CA . LEU A 1 86 ? 3.899 -8.796 0.079 1.00 96.25 86 LEU A CA 1
ATOM 665 C C . LEU A 1 86 ? 2.819 -8.364 1.049 1.00 96.25 86 LEU A C 1
ATOM 667 O O . LEU A 1 86 ? 3.127 -7.772 2.071 1.00 96.25 86 LEU A O 1
ATOM 671 N N . GLN A 1 87 ? 1.581 -8.788 0.800 1.00 95.81 87 GLN A N 1
ATOM 672 C CA . GLN A 1 87 ? 0.447 -8.486 1.671 1.00 95.81 87 GLN A CA 1
ATOM 673 C C . GLN A 1 87 ? 0.720 -8.875 3.132 1.00 95.81 87 GLN A C 1
ATOM 675 O O . GLN A 1 87 ? 0.412 -8.116 4.048 1.00 95.81 87 GLN A O 1
ATOM 680 N N . ARG A 1 88 ? 1.328 -10.048 3.362 1.00 97.00 88 ARG A N 1
ATOM 681 C CA . ARG A 1 88 ? 1.710 -10.507 4.703 1.00 97.00 88 ARG A CA 1
ATOM 682 C C . ARG A 1 88 ? 2.834 -9.667 5.304 1.00 97.00 88 ARG A C 1
ATOM 684 O O . ARG A 1 88 ? 2.806 -9.413 6.506 1.00 97.00 88 ARG A O 1
ATOM 691 N N . TYR A 1 89 ? 3.819 -9.280 4.498 1.00 97.81 89 TYR A N 1
ATOM 692 C CA . TYR A 1 89 ? 4.914 -8.427 4.942 1.00 97.81 89 TYR A CA 1
ATOM 693 C C . TYR A 1 89 ? 4.390 -7.039 5.332 1.00 97.81 89 TYR A C 1
ATOM 695 O O . TYR A 1 89 ? 4.536 -6.676 6.494 1.00 97.81 89 TYR A O 1
ATOM 703 N N . THR A 1 90 ? 3.652 -6.354 4.450 1.00 97.81 90 THR A N 1
ATOM 704 C CA . THR A 1 90 ? 2.983 -5.069 4.727 1.00 97.81 90 THR A CA 1
ATOM 705 C C . THR A 1 90 ? 2.112 -5.137 5.983 1.00 97.81 90 THR A C 1
ATOM 707 O O . THR A 1 90 ? 2.167 -4.248 6.831 1.00 97.81 90 THR A O 1
ATOM 710 N N . ALA A 1 91 ? 1.342 -6.221 6.152 1.00 97.50 91 ALA A N 1
ATOM 711 C CA . ALA A 1 91 ? 0.511 -6.417 7.335 1.00 97.50 91 ALA A CA 1
ATOM 712 C C . ALA A 1 91 ? 1.339 -6.501 8.632 1.00 97.50 91 ALA A C 1
ATOM 714 O O . ALA A 1 91 ? 0.985 -5.889 9.634 1.00 97.50 91 ALA A O 1
ATOM 715 N N . ARG A 1 92 ? 2.446 -7.253 8.628 1.00 97.19 92 ARG A N 1
ATOM 716 C CA . ARG A 1 92 ? 3.291 -7.473 9.816 1.00 97.19 92 ARG A CA 1
ATOM 717 C C . ARG A 1 92 ? 4.245 -6.319 10.120 1.00 97.19 92 ARG A C 1
ATOM 719 O O . ARG A 1 92 ? 4.774 -6.270 11.228 1.00 97.19 92 ARG A O 1
ATOM 726 N N . THR A 1 93 ? 4.501 -5.442 9.158 1.00 96.94 93 THR A N 1
ATOM 727 C CA . THR A 1 93 ? 5.363 -4.274 9.337 1.00 96.94 93 THR A CA 1
ATOM 728 C C . THR A 1 93 ? 4.510 -3.024 9.470 1.00 96.94 93 THR A C 1
ATOM 730 O O . THR A 1 93 ? 4.109 -2.695 10.579 1.00 96.94 93 THR A O 1
ATOM 733 N N . SER A 1 94 ? 4.181 -2.355 8.371 1.00 97.81 94 SER A N 1
ATOM 734 C CA . SER A 1 94 ? 3.514 -1.054 8.373 1.00 97.81 94 SER A CA 1
ATOM 735 C C . SER A 1 94 ? 2.159 -1.080 9.076 1.00 97.81 94 SER A C 1
ATOM 737 O O . SER A 1 94 ? 1.903 -0.258 9.948 1.00 97.81 94 SER A O 1
ATOM 739 N N . ILE A 1 95 ? 1.302 -2.058 8.774 1.00 97.88 95 ILE A N 1
ATOM 740 C CA . ILE A 1 95 ? -0.046 -2.086 9.361 1.00 97.88 95 ILE A CA 1
ATOM 741 C C . ILE A 1 95 ? 0.013 -2.381 10.864 1.00 97.88 95 ILE A C 1
ATOM 743 O O . ILE A 1 95 ? -0.622 -1.689 11.652 1.00 97.88 95 ILE A O 1
ATOM 747 N N . ARG A 1 96 ? 0.794 -3.383 11.281 1.00 96.69 96 ARG A N 1
ATOM 748 C CA . ARG A 1 96 ? 0.931 -3.736 12.700 1.00 96.69 96 ARG A CA 1
ATOM 749 C C . ARG A 1 96 ? 1.675 -2.680 13.512 1.00 96.69 96 ARG A C 1
ATOM 751 O O . ARG A 1 96 ? 1.277 -2.401 14.634 1.00 96.69 96 ARG A O 1
ATOM 758 N N . ASN A 1 97 ? 2.784 -2.160 12.994 1.00 95.19 97 ASN A N 1
ATOM 759 C CA . ASN A 1 97 ? 3.716 -1.351 13.781 1.00 95.19 97 ASN A CA 1
ATOM 760 C C . ASN A 1 97 ? 3.440 0.155 13.671 1.00 95.19 97 ASN A C 1
ATOM 762 O O . ASN A 1 97 ? 3.954 0.904 14.491 1.00 95.19 97 ASN A O 1
ATOM 766 N N . GLN A 1 98 ? 2.696 0.602 12.653 1.00 96.06 98 GLN A N 1
ATOM 767 C CA . GLN A 1 98 ? 2.408 2.023 12.427 1.00 96.06 98 GLN A CA 1
ATOM 768 C C . GLN A 1 98 ? 0.901 2.284 12.467 1.00 96.06 98 GLN A C 1
ATOM 770 O O . GLN A 1 98 ? 0.443 3.092 13.266 1.00 96.06 98 GLN A O 1
ATOM 775 N N . ALA A 1 99 ? 0.107 1.563 11.665 1.00 96.06 99 ALA A N 1
ATOM 776 C CA . ALA A 1 99 ? -1.333 1.827 11.584 1.00 96.06 99 ALA A CA 1
ATOM 777 C C . ALA A 1 99 ? -2.101 1.479 12.873 1.00 96.06 99 ALA A C 1
ATOM 779 O O . ALA A 1 99 ? -3.181 2.016 13.102 1.00 96.06 99 ALA A O 1
ATOM 780 N N . SER A 1 100 ? -1.556 0.599 13.721 1.00 93.50 100 SER A N 1
ATOM 781 C CA . SER A 1 100 ? -2.168 0.214 15.001 1.00 93.50 100 SER A CA 1
ATOM 782 C C . SER A 1 100 ? -2.344 1.379 15.972 1.00 93.50 100 SER A C 1
ATOM 784 O O . SER A 1 100 ? -3.283 1.352 16.762 1.00 93.50 100 SER A O 1
ATOM 786 N N . LEU A 1 101 ? -1.523 2.431 15.859 1.00 90.69 101 LEU A N 1
ATOM 787 C CA . LEU A 1 101 ? -1.667 3.666 16.638 1.00 90.69 101 LEU A CA 1
ATOM 788 C C . LEU A 1 101 ? -3.055 4.298 16.477 1.00 90.69 101 LEU A C 1
ATOM 790 O O . LEU A 1 101 ? -3.564 4.916 17.405 1.00 90.69 101 LEU A O 1
ATOM 794 N N . PHE A 1 102 ? -3.674 4.127 15.309 1.00 90.88 102 PHE A N 1
ATOM 795 C CA . PHE A 1 102 ? -4.955 4.745 14.982 1.00 90.88 102 PHE A CA 1
ATOM 796 C C . PHE A 1 102 ? -6.159 3.847 15.264 1.00 90.88 102 PHE A C 1
ATOM 798 O O . PHE A 1 102 ? -7.290 4.314 15.164 1.00 90.88 102 PHE A O 1
ATOM 805 N N . TYR A 1 103 ? -5.943 2.570 15.599 1.00 88.44 103 TYR A N 1
ATOM 806 C CA . TYR A 1 103 ? -7.036 1.605 15.736 1.00 88.44 103 TYR A CA 1
ATOM 807 C C . TYR A 1 103 ? -8.017 1.970 16.861 1.00 88.44 103 TYR A C 1
ATOM 809 O O . TYR A 1 103 ? -9.210 1.721 16.724 1.00 88.44 103 TYR A O 1
ATOM 817 N N . ASP A 1 104 ? -7.522 2.597 17.931 1.00 84.50 104 ASP A N 1
ATOM 818 C CA . ASP A 1 104 ? -8.336 3.030 19.076 1.00 84.50 104 ASP A CA 1
ATOM 819 C C . ASP A 1 104 ? -8.796 4.500 18.964 1.00 84.50 104 ASP A C 1
ATOM 821 O O . ASP A 1 104 ? -9.514 4.990 19.831 1.00 84.50 104 ASP A O 1
ATOM 825 N N . VAL A 1 105 ? -8.365 5.217 17.919 1.00 84.62 105 VAL A N 1
ATOM 826 C CA . VAL A 1 105 ? -8.675 6.643 17.691 1.00 84.62 105 VAL A CA 1
ATOM 827 C C . VAL A 1 105 ? -9.796 6.818 16.667 1.00 84.62 105 VAL A C 1
ATOM 829 O O . VAL A 1 105 ? -10.507 7.822 16.695 1.00 84.62 105 VAL A O 1
ATOM 832 N N . GLY A 1 106 ? -9.915 5.865 15.739 1.00 88.31 106 GLY A N 1
ATOM 833 C CA . GLY A 1 106 ? -10.665 6.023 14.505 1.00 88.31 106 GLY A CA 1
ATOM 834 C C . GLY A 1 106 ? -11.203 4.715 13.936 1.00 88.31 106 GLY A C 1
ATOM 835 O O . GLY A 1 106 ? -10.624 3.641 14.117 1.00 88.31 106 GLY A O 1
ATOM 836 N N . ARG A 1 107 ? -12.238 4.817 13.098 1.00 91.88 107 ARG A N 1
ATOM 837 C CA . ARG A 1 107 ? -12.548 3.782 12.105 1.00 91.88 107 ARG A CA 1
ATOM 838 C C . ARG A 1 107 ? -11.399 3.736 11.096 1.00 91.88 107 ARG A C 1
ATOM 840 O O . ARG A 1 107 ? -11.268 4.610 10.247 1.00 91.88 107 ARG A O 1
ATOM 847 N N . LEU A 1 108 ? -10.528 2.737 11.225 1.00 93.38 108 LEU A N 1
ATOM 848 C CA . LEU A 1 108 ? -9.303 2.639 10.431 1.00 93.38 108 LEU A CA 1
ATOM 849 C C . LEU A 1 108 ? -9.522 1.939 9.082 1.00 93.38 108 LEU A C 1
ATOM 851 O O . LEU A 1 108 ? -9.859 0.752 9.022 1.00 93.38 108 LEU A O 1
ATOM 855 N N . TYR A 1 109 ? -9.189 2.653 8.013 1.00 96.44 109 TYR A N 1
ATOM 856 C CA . TYR A 1 109 ? -9.140 2.182 6.636 1.00 96.44 109 TYR A CA 1
ATOM 857 C C . TYR A 1 109 ? -7.693 2.231 6.144 1.00 96.44 109 TYR A C 1
ATOM 859 O O . TYR A 1 109 ? -7.030 3.261 6.229 1.00 96.44 109 TYR A O 1
ATOM 867 N N . ALA A 1 110 ? -7.187 1.121 5.614 1.00 97.62 110 ALA A N 1
ATOM 868 C CA . ALA A 1 110 ? -5.876 1.076 4.972 1.00 97.62 110 ALA A CA 1
ATOM 869 C C . ALA A 1 110 ? -5.978 0.266 3.673 1.00 97.62 110 ALA A C 1
ATOM 871 O O . ALA A 1 110 ? -6.155 -0.956 3.751 1.00 97.62 110 ALA A O 1
ATOM 872 N N . PRO A 1 111 ? -5.905 0.893 2.487 1.00 97.06 111 PRO A N 1
ATOM 873 C CA . PRO A 1 111 ? -6.037 0.192 1.214 1.00 97.06 111 PRO A CA 1
ATOM 874 C C . PRO A 1 111 ? -4.798 -0.658 0.902 1.00 97.06 111 PRO A C 1
ATOM 876 O O . PRO A 1 111 ? -3.685 -0.365 1.334 1.00 97.06 111 PRO A O 1
ATOM 879 N N . ARG A 1 112 ? -4.983 -1.705 0.097 1.00 95.69 112 ARG A N 1
ATOM 880 C CA . ARG A 1 112 ? -3.921 -2.370 -0.665 1.00 95.69 112 ARG A CA 1
ATOM 881 C C . ARG A 1 112 ? -3.889 -1.735 -2.049 1.00 95.69 112 ARG A C 1
ATOM 883 O O . ARG A 1 112 ? -4.697 -2.082 -2.906 1.00 95.69 112 ARG A O 1
ATOM 890 N N . TYR A 1 113 ? -2.951 -0.826 -2.254 1.00 94.62 113 TYR A N 1
ATOM 891 C CA . TYR A 1 113 ? -2.741 -0.154 -3.531 1.00 94.62 113 TYR A CA 1
ATOM 892 C C . TYR A 1 113 ? -1.566 -0.790 -4.302 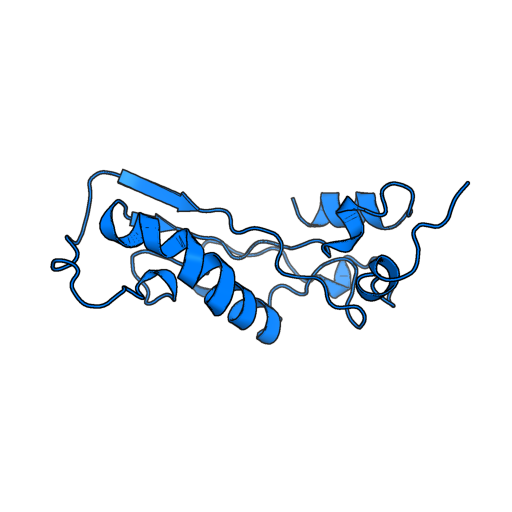1.00 94.62 113 TYR A C 1
ATOM 894 O O . TYR A 1 113 ? -0.833 -1.640 -3.776 1.00 94.62 113 TYR A O 1
ATOM 902 N N . ARG A 1 114 ? -1.402 -0.423 -5.578 1.00 95.50 114 ARG A N 1
ATOM 903 C CA . ARG A 1 114 ? -0.270 -0.874 -6.399 1.00 95.50 114 ARG A CA 1
ATOM 904 C C . ARG A 1 114 ? 1.017 -0.234 -5.893 1.00 95.50 114 ARG A C 1
ATOM 906 O O . ARG A 1 114 ? 1.092 0.970 -5.748 1.00 95.50 114 ARG A O 1
ATOM 913 N N . GLN A 1 115 ? 2.055 -1.025 -5.663 1.00 97.00 115 GLN A N 1
ATOM 914 C CA . GLN A 1 115 ? 3.346 -0.492 -5.225 1.00 97.00 115 GLN A CA 1
ATOM 915 C C . GLN A 1 115 ? 4.344 -0.567 -6.372 1.00 97.00 115 GLN A C 1
ATOM 917 O O . GLN A 1 115 ? 4.569 -1.654 -6.909 1.00 97.00 115 GLN A O 1
ATOM 922 N N . ALA A 1 116 ? 4.961 0.561 -6.716 1.00 97.62 116 ALA A N 1
ATOM 923 C CA . ALA A 1 116 ? 6.244 0.547 -7.408 1.00 97.62 116 ALA A CA 1
ATOM 924 C C . ALA A 1 116 ? 7.315 -0.044 -6.469 1.00 97.62 116 ALA A C 1
ATOM 926 O O . ALA A 1 116 ? 7.198 0.059 -5.246 1.00 97.62 116 ALA A O 1
ATOM 927 N N . THR A 1 117 ? 8.333 -0.716 -7.009 1.00 97.12 117 THR A N 1
ATOM 928 C CA . THR A 1 117 ? 9.472 -1.180 -6.200 1.00 97.12 117 THR A CA 1
ATOM 929 C C . THR A 1 117 ? 10.168 0.009 -5.548 1.00 97.12 117 THR A C 1
ATOM 931 O O . THR A 1 117 ? 10.321 1.051 -6.172 1.00 97.12 117 THR A O 1
ATOM 934 N N . LEU A 1 118 ? 10.650 -0.145 -4.315 1.00 96.38 118 LEU A N 1
ATOM 935 C CA . LEU A 1 118 ? 11.385 0.899 -3.597 1.00 96.38 118 LEU A CA 1
ATOM 936 C C . LEU A 1 118 ? 12.560 1.472 -4.414 1.00 96.38 118 LEU A C 1
ATOM 938 O O . LEU A 1 118 ? 12.925 2.630 -4.245 1.00 96.38 118 LEU A O 1
ATOM 942 N N . TYR A 1 119 ? 13.126 0.676 -5.326 1.00 96.19 119 TYR A N 1
ATOM 943 C CA . TYR A 1 119 ? 14.190 1.104 -6.231 1.00 96.19 119 TYR A CA 1
ATOM 944 C C . TYR A 1 119 ? 13.811 2.301 -7.125 1.00 96.19 119 TYR A C 1
ATOM 946 O O . TYR A 1 119 ? 14.689 3.108 -7.424 1.00 96.19 119 TYR A O 1
ATOM 954 N N . THR A 1 120 ? 12.534 2.482 -7.497 1.00 95.75 120 THR A N 1
ATOM 955 C CA . THR A 1 120 ? 12.103 3.588 -8.382 1.00 95.75 120 THR A CA 1
ATOM 956 C C . THR A 1 120 ? 12.421 4.964 -7.809 1.00 95.75 120 THR A C 1
ATOM 958 O O . THR A 1 120 ? 12.756 5.878 -8.554 1.00 95.75 120 THR A O 1
ATOM 961 N N . PHE A 1 121 ? 12.378 5.102 -6.483 1.00 93.38 121 PHE A N 1
ATOM 962 C CA . PHE A 1 121 ? 12.664 6.358 -5.792 1.00 93.38 121 PHE A CA 1
ATOM 963 C C . PHE A 1 121 ? 14.157 6.722 -5.791 1.00 93.38 121 PHE A C 1
ATOM 965 O O . PHE A 1 121 ? 14.505 7.866 -5.516 1.00 93.38 121 PHE A O 1
ATOM 972 N N . PHE A 1 122 ? 15.039 5.769 -6.110 1.00 93.81 122 PHE A N 1
ATOM 973 C CA . PHE A 1 122 ? 16.485 5.986 -6.219 1.00 93.81 122 PHE A CA 1
ATOM 974 C C . PHE A 1 122 ? 16.970 6.013 -7.673 1.00 93.81 122 PHE A C 1
ATOM 976 O O . PHE A 1 122 ? 17.955 6.679 -7.983 1.00 93.81 122 PHE A O 1
ATOM 983 N N . ALA A 1 123 ? 16.287 5.304 -8.572 1.00 93.06 123 ALA A N 1
ATOM 984 C CA . ALA A 1 123 ? 16.661 5.158 -9.974 1.00 93.06 123 ALA A CA 1
ATOM 985 C C . ALA A 1 123 ? 15.930 6.161 -10.878 1.00 93.06 123 ALA A C 1
ATOM 987 O O . ALA A 1 123 ? 15.308 5.778 -11.866 1.00 93.06 123 ALA A O 1
ATOM 988 N N . THR A 1 124 ? 15.991 7.455 -10.559 1.00 91.19 124 THR A N 1
ATOM 989 C CA . THR A 1 124 ? 15.211 8.505 -11.253 1.00 91.19 124 THR A CA 1
ATOM 990 C C . THR A 1 124 ? 15.533 8.656 -12.743 1.00 91.19 124 THR A C 1
ATOM 992 O O . THR A 1 124 ? 14.728 9.203 -13.488 1.00 91.19 124 THR A O 1
ATOM 995 N N . GLN A 1 125 ? 16.691 8.161 -13.186 1.00 93.44 125 GLN A N 1
ATOM 996 C CA . GLN A 1 125 ? 17.125 8.176 -14.587 1.00 93.44 125 GLN A CA 1
ATOM 997 C C . GLN A 1 125 ? 16.820 6.865 -15.334 1.00 93.44 125 GLN A C 1
ATOM 999 O O . GLN A 1 125 ? 17.047 6.790 -16.539 1.00 93.44 125 GLN A O 1
ATOM 1004 N N . ASP A 1 126 ? 16.337 5.823 -14.647 1.00 94.50 126 ASP A N 1
ATOM 1005 C CA . ASP A 1 126 ? 15.965 4.565 -15.298 1.00 94.50 126 ASP A CA 1
ATOM 1006 C C . ASP A 1 126 ? 14.637 4.749 -16.058 1.00 94.50 126 ASP A C 1
ATOM 1008 O O . ASP A 1 126 ? 13.655 5.217 -15.468 1.00 94.50 126 ASP A O 1
ATOM 1012 N N . PRO A 1 127 ? 14.560 4.366 -17.347 1.00 95.88 127 PRO A N 1
ATOM 1013 C CA . PRO A 1 127 ? 13.361 4.555 -18.165 1.00 95.88 127 PRO A CA 1
ATOM 1014 C C . PRO A 1 127 ? 12.131 3.791 -17.652 1.00 95.88 127 PRO A C 1
ATOM 1016 O O . PRO A 1 127 ? 11.010 4.109 -18.039 1.00 95.88 127 PRO A O 1
ATOM 1019 N N . ASN A 1 128 ? 12.307 2.793 -16.784 1.00 96.69 128 ASN A N 1
ATOM 1020 C CA . ASN A 1 128 ? 11.204 2.054 -16.180 1.00 96.69 128 ASN A CA 1
ATOM 1021 C C . ASN A 1 128 ? 10.650 2.7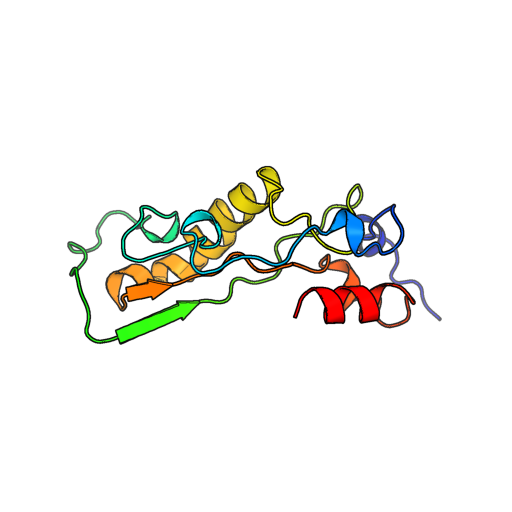24 -14.908 1.00 96.69 128 ASN A C 1
ATOM 1023 O O . ASN A 1 128 ? 9.545 2.378 -14.485 1.00 96.69 128 ASN A O 1
ATOM 1027 N N . SER A 1 129 ? 11.381 3.661 -14.291 1.00 96.62 129 SER A N 1
ATOM 1028 C CA . SER A 1 129 ? 10.997 4.258 -13.004 1.00 96.62 129 SER A CA 1
ATOM 1029 C C . SER A 1 129 ? 9.725 5.090 -13.095 1.00 96.62 129 SER A C 1
ATOM 1031 O O . SER A 1 129 ? 8.804 4.864 -12.310 1.00 96.62 129 SER A O 1
ATOM 1033 N N . GLN A 1 130 ? 9.647 6.019 -14.053 1.00 97.81 130 GLN A N 1
ATOM 1034 C CA . GLN A 1 130 ? 8.474 6.885 -14.198 1.00 97.81 130 GLN A CA 1
ATOM 1035 C C . GLN A 1 130 ? 7.209 6.086 -14.568 1.00 97.81 130 GLN A C 1
ATOM 1037 O O . GLN 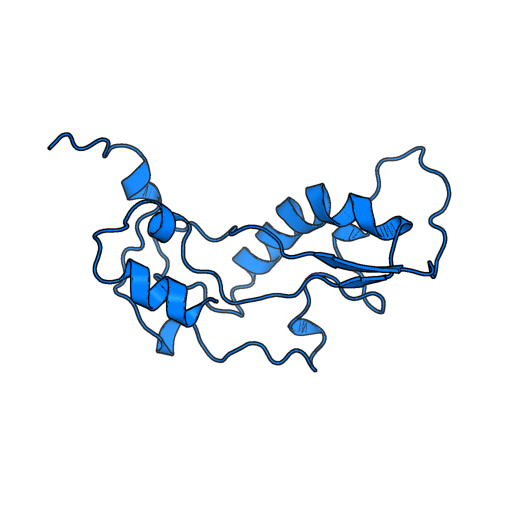A 1 130 ? 6.232 6.191 -13.830 1.00 97.81 130 GLN A O 1
ATOM 1042 N N . PRO A 1 131 ? 7.223 5.185 -15.576 1.00 97.94 131 PRO A N 1
ATOM 1043 C CA . PRO A 1 131 ? 6.057 4.351 -15.877 1.00 97.94 131 PRO A CA 1
ATOM 1044 C C . PRO A 1 131 ? 5.594 3.485 -14.698 1.00 97.94 131 PRO A C 1
ATOM 1046 O O . PRO A 1 131 ? 4.401 3.234 -14.528 1.00 97.94 131 PRO A O 1
ATOM 1049 N N . ALA A 1 132 ? 6.530 3.011 -13.869 1.00 97.69 132 ALA A N 1
ATOM 1050 C CA . ALA A 1 132 ? 6.198 2.233 -12.684 1.00 97.69 132 ALA A CA 1
ATOM 1051 C C . ALA A 1 132 ? 5.512 3.073 -11.601 1.00 97.69 132 ALA A C 1
ATOM 1053 O O . ALA A 1 132 ? 4.602 2.568 -10.939 1.00 97.69 132 ALA A O 1
ATOM 1054 N N . LEU A 1 133 ? 5.924 4.331 -11.423 1.00 97.38 133 LEU A N 1
ATOM 1055 C CA . LEU A 1 133 ? 5.259 5.277 -10.529 1.00 97.38 133 LEU A CA 1
ATOM 1056 C C . LEU A 1 133 ? 3.857 5.624 -11.048 1.00 97.38 133 LEU A C 1
ATOM 1058 O O . LEU A 1 133 ? 2.905 5.459 -10.292 1.00 97.38 133 LEU A O 1
ATOM 1062 N N . ASP A 1 134 ? 3.722 5.965 -12.333 1.00 97.12 134 ASP A N 1
ATOM 1063 C CA . ASP A 1 134 ? 2.440 6.322 -12.969 1.00 97.12 134 ASP A CA 1
ATOM 1064 C C . ASP A 1 134 ? 1.416 5.174 -12.925 1.00 97.12 134 ASP A C 1
ATOM 1066 O O . ASP A 1 134 ? 0.208 5.379 -12.851 1.00 97.12 134 ASP A O 1
ATOM 1070 N N . LEU A 1 135 ? 1.880 3.920 -12.984 1.00 96.69 135 LEU A N 1
ATOM 1071 C CA . LEU A 1 135 ? 0.992 2.764 -12.853 1.00 96.69 135 LEU A CA 1
ATOM 1072 C C . LEU A 1 135 ? 0.529 2.536 -11.402 1.00 96.69 135 LEU A C 1
ATOM 1074 O O . LEU A 1 135 ? -0.510 1.895 -11.179 1.00 96.69 135 LEU A O 1
ATOM 1078 N N . ALA A 1 136 ? 1.336 2.963 -10.427 1.00 96.12 136 ALA A N 1
ATOM 1079 C CA . ALA A 1 136 ? 1.144 2.700 -9.006 1.00 96.12 136 ALA A CA 1
ATOM 1080 C C . ALA A 1 136 ? 0.248 3.728 -8.301 1.00 96.12 136 ALA A C 1
ATOM 1082 O O . ALA A 1 136 ? -0.518 3.326 -7.417 1.00 96.12 136 ALA A O 1
ATOM 1083 N N . TYR A 1 137 ? 0.348 5.001 -8.691 1.00 93.31 137 TYR A N 1
ATOM 1084 C CA . TYR A 1 137 ? -0.221 6.163 -8.001 1.00 93.31 137 TYR A CA 1
ATOM 1085 C C . TYR A 1 137 ? -0.940 7.083 -8.982 1.00 93.31 137 TYR A C 1
ATOM 1087 O O . TYR A 1 137 ? -2.034 7.557 -8.606 1.00 93.31 137 TYR A O 1
#

Mean predicted aligned error: 5.04 Å

Secondary structure (DSSP, 8-state):
-----TTGGGTS-SSPP-HHHH-SPP-TTSGGGEEE-TTS--GGG---TTPPPP-SS-S-EEE--PPP----TTS-SB--TT-HHHHHHHIIIIIHHTGGGGTTTSEEEEE----B-GGGGT-TTSTTHHHHHHHH-